Protein AF-A0A9D2FTB9-F1 (afdb_monomer_lite)

Foldseek 3Di:
DDPVVVVVVVVVVVVVVVVVVVVVVVVVVVVLLVQLVCCCVVVVDDSVRSCVVVVPDPVPSVVSVVVVVVD

Organism: NCBI:txid2838498

pLDDT: mean 95.34, std 5.9, range [61.56, 98.38]

Secondary structure (DSSP, 8-state):
--HHHHHHHHHHHHHHHHHHHHHHHHHHHHHHHHHHHHHHHHH---HHHHHHHTT--HHHHHHHHHHHTT-

Sequence (71 aa):
MNTTLESEVTLMCNLSKGVREEGIQQGRREMLMESIVNLMGAMKLTGEQAMAALGIPEADREWYAKELDKK

Structure (mmCIF, N/CA/C/O backbone):
data_AF-A0A9D2FTB9-F1
#
_entry.id   AF-A0A9D2FTB9-F1
#
loop_
_atom_site.group_PDB
_atom_site.id
_atom_site.type_symbol
_atom_site.label_atom_id
_atom_site.label_alt_id
_atom_site.label_comp_id
_atom_site.label_asym_id
_atom_site.label_entity_id
_atom_site.label_seq_id
_atom_site.pdbx_PDB_ins_code
_atom_site.Cartn_x
_atom_site.Cartn_y
_atom_site.Cartn_z
_atom_site.occupancy
_atom_site.B_iso_or_equiv
_at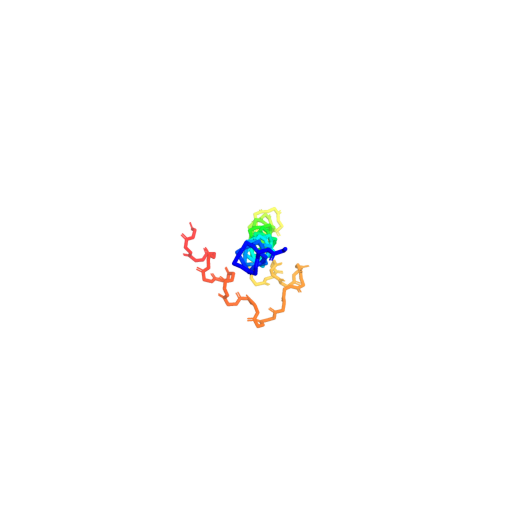om_site.auth_seq_id
_atom_site.auth_comp_id
_atom_site.auth_asym_id
_atom_site.auth_atom_id
_atom_site.pdbx_PDB_model_num
ATOM 1 N N . MET A 1 1 ? 24.078 0.247 -36.969 1.00 61.56 1 MET A N 1
ATOM 2 C CA . MET A 1 1 ? 23.278 0.056 -35.740 1.00 61.56 1 MET A CA 1
ATOM 3 C C . MET A 1 1 ? 24.219 -0.472 -34.667 1.00 61.56 1 MET A C 1
ATOM 5 O O . MET A 1 1 ? 24.994 -1.362 -34.994 1.00 61.56 1 MET A O 1
ATOM 9 N N . ASN A 1 2 ? 24.260 0.129 -33.473 1.00 84.88 2 ASN A N 1
ATOM 10 C CA . ASN A 1 2 ? 25.183 -0.270 -32.400 1.00 84.88 2 ASN A CA 1
ATOM 11 C C . ASN A 1 2 ? 24.420 -1.105 -31.359 1.00 84.88 2 ASN A C 1
ATOM 13 O O . ASN A 1 2 ? 23.616 -0.556 -30.609 1.00 84.88 2 ASN A O 1
ATOM 17 N N . THR A 1 3 ? 24.688 -2.410 -31.318 1.00 90.19 3 THR A N 1
ATOM 18 C CA . THR A 1 3 ? 23.997 -3.391 -30.463 1.00 90.19 3 THR A CA 1
ATOM 19 C C . THR A 1 3 ? 24.119 -3.087 -28.967 1.00 90.19 3 THR A C 1
ATOM 21 O O . THR A 1 3 ? 23.231 -3.437 -28.189 1.00 90.19 3 THR A O 1
ATOM 24 N N . THR A 1 4 ? 25.197 -2.415 -28.546 1.00 93.25 4 THR A N 1
ATOM 25 C CA . THR A 1 4 ? 25.401 -2.012 -27.146 1.00 93.25 4 THR A CA 1
ATOM 26 C C . THR A 1 4 ? 24.394 -0.946 -26.730 1.00 93.25 4 THR A C 1
ATOM 28 O O . THR A 1 4 ? 23.716 -1.108 -25.719 1.00 93.25 4 THR A O 1
ATOM 31 N N . LEU A 1 5 ? 24.224 0.097 -27.549 1.00 94.19 5 LEU A N 1
ATOM 32 C CA . LEU A 1 5 ? 23.284 1.181 -27.257 1.00 94.19 5 LEU A CA 1
ATOM 33 C C . LEU A 1 5 ? 21.837 0.669 -27.208 1.00 94.19 5 LEU A C 1
ATOM 35 O O . LEU A 1 5 ? 21.070 1.050 -26.330 1.00 94.19 5 LEU A O 1
ATOM 39 N N . GLU A 1 6 ? 21.466 -0.232 -28.117 1.00 94.44 6 GLU A N 1
ATOM 40 C CA . GLU A 1 6 ? 20.126 -0.837 -28.134 1.00 94.44 6 GLU A CA 1
ATOM 41 C C . GLU A 1 6 ? 19.836 -1.659 -26.873 1.00 94.44 6 GLU A C 1
ATOM 43 O O . GLU A 1 6 ? 18.723 -1.621 -26.338 1.00 94.44 6 GLU A O 1
ATOM 48 N N . SER A 1 7 ? 20.849 -2.364 -26.366 1.00 95.31 7 SER A N 1
ATOM 49 C CA . SER A 1 7 ? 20.740 -3.158 -25.139 1.00 95.31 7 SER A CA 1
ATOM 50 C C . SER A 1 7 ? 20.552 -2.267 -23.908 1.00 95.31 7 SER A C 1
ATOM 52 O O . SER A 1 7 ? 19.675 -2.528 -23.083 1.00 95.31 7 SER A O 1
ATOM 54 N N . GLU A 1 8 ? 21.315 -1.177 -23.803 1.00 95.75 8 GLU A N 1
ATOM 55 C CA . GLU A 1 8 ? 21.204 -0.216 -22.699 1.00 95.75 8 GLU A CA 1
ATOM 56 C C . GLU A 1 8 ? 19.856 0.516 -22.699 1.00 95.75 8 GLU A C 1
ATOM 58 O O . GLU A 1 8 ? 19.209 0.622 -21.655 1.00 95.75 8 GLU A O 1
ATOM 63 N N . VAL A 1 9 ? 19.378 0.956 -23.869 1.00 95.06 9 VAL A N 1
ATOM 64 C CA . VAL A 1 9 ? 18.056 1.594 -23.999 1.00 95.06 9 VAL A CA 1
ATOM 65 C C . VAL A 1 9 ? 16.945 0.626 -23.592 1.00 95.06 9 VAL A C 1
ATOM 67 O O . VAL A 1 9 ? 16.023 1.008 -22.870 1.00 95.06 9 VAL A O 1
ATOM 70 N N . THR A 1 10 ? 17.051 -0.647 -23.979 1.00 96.12 10 THR A N 1
ATOM 71 C CA . THR A 1 10 ? 16.086 -1.678 -23.572 1.00 96.12 10 THR A CA 1
ATOM 72 C C . THR A 1 10 ? 16.075 -1.867 -22.053 1.00 96.12 10 THR A C 1
ATOM 74 O O . THR A 1 10 ? 15.000 -1.916 -21.446 1.00 96.12 10 THR A O 1
ATOM 77 N N . LEU A 1 11 ? 17.252 -1.9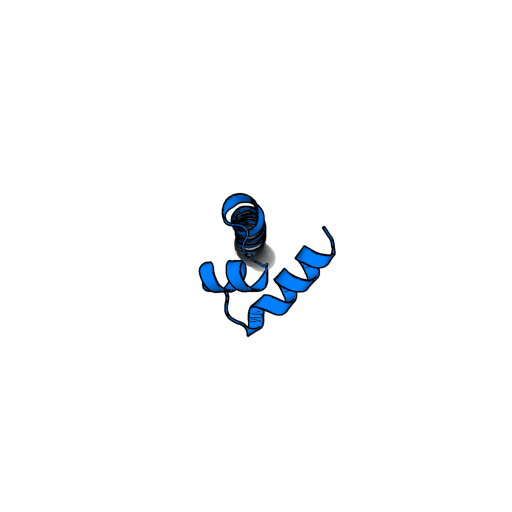14 -21.420 1.00 96.50 11 LEU A N 1
ATOM 78 C CA . LEU A 1 11 ? 17.373 -2.002 -19.964 1.00 96.50 11 LEU A CA 1
ATOM 79 C C . LEU A 1 11 ? 16.723 -0.794 -19.273 1.00 96.50 11 LEU A C 1
ATOM 81 O O . LEU A 1 11 ? 15.933 -0.972 -18.346 1.00 96.50 11 LEU A O 1
ATOM 85 N N . MET A 1 12 ? 16.988 0.421 -19.758 1.00 96.50 12 MET A N 1
ATOM 86 C CA . MET A 1 12 ? 16.391 1.649 -19.225 1.00 96.50 12 MET A CA 1
ATOM 87 C C . MET A 1 12 ? 14.865 1.667 -19.358 1.00 96.50 12 MET A C 1
ATOM 89 O O . MET A 1 12 ? 14.167 2.075 -18.426 1.00 96.50 12 MET A O 1
ATOM 93 N N . CYS A 1 13 ? 14.322 1.205 -20.487 1.00 95.94 13 CYS A N 1
ATOM 94 C CA . CYS A 1 13 ? 12.877 1.103 -20.674 1.00 95.94 13 CYS A CA 1
ATOM 95 C C . CYS A 1 13 ? 12.243 0.106 -19.699 1.00 95.94 13 CYS A C 1
ATOM 97 O O . CYS A 1 13 ? 11.189 0.399 -19.135 1.00 95.94 13 CYS A O 1
ATOM 99 N N . ASN A 1 14 ? 12.877 -1.046 -19.476 1.00 97.56 14 ASN A N 1
ATOM 100 C CA . ASN A 1 14 ? 12.381 -2.045 -18.530 1.00 97.56 14 ASN A CA 1
ATOM 101 C C . ASN A 1 14 ? 12.444 -1.533 -17.088 1.00 97.56 14 ASN A C 1
ATOM 103 O O . ASN A 1 14 ? 11.463 -1.666 -16.359 1.00 97.56 14 ASN A O 1
ATOM 107 N N . LEU A 1 15 ? 13.535 -0.860 -16.712 1.00 97.25 15 LEU A N 1
ATOM 108 C CA . LEU A 1 15 ? 13.648 -0.203 -15.411 1.00 97.25 15 LEU A CA 1
ATOM 109 C C . LEU A 1 15 ? 12.551 0.853 -15.225 1.00 97.25 15 LEU A C 1
ATOM 111 O O . LEU A 1 15 ? 11.864 0.859 -14.210 1.00 97.25 15 LEU A O 1
ATOM 115 N N . SER A 1 16 ? 12.332 1.708 -16.227 1.00 97.62 16 SER A N 1
ATOM 116 C CA . SER A 1 16 ? 11.309 2.762 -16.166 1.00 97.62 16 SER A CA 1
ATOM 117 C C . SER A 1 16 ? 9.891 2.200 -16.021 1.00 97.62 16 SER A C 1
ATOM 119 O O . SER A 1 16 ? 9.050 2.808 -15.358 1.00 97.62 16 SER A O 1
ATOM 121 N N . LYS A 1 17 ? 9.608 1.046 -16.641 1.00 97.94 17 LYS A N 1
ATOM 122 C CA . LYS A 1 17 ? 8.340 0.325 -16.461 1.00 97.94 17 LYS A CA 1
ATOM 123 C C . LYS A 1 17 ? 8.210 -0.212 -15.038 1.00 97.94 17 LYS A C 1
ATOM 125 O O . LYS A 1 17 ? 7.202 0.078 -14.405 1.00 97.94 17 LYS A O 1
ATOM 130 N N . GLY A 1 18 ? 9.242 -0.891 -14.531 1.00 97.94 18 GLY A N 1
ATOM 131 C CA . GLY A 1 18 ? 9.257 -1.423 -13.165 1.00 97.94 18 GLY A CA 1
ATOM 132 C C . GLY A 1 18 ? 9.029 -0.334 -12.117 1.00 97.94 18 GLY A C 1
ATOM 133 O O . GLY A 1 18 ? 8.103 -0.436 -11.322 1.00 97.94 18 GLY A O 1
ATOM 134 N N . VAL A 1 19 ? 9.767 0.778 -12.201 1.00 98.25 19 VAL A N 1
ATOM 135 C CA . VAL A 1 19 ? 9.604 1.928 -11.291 1.00 98.25 19 VAL A CA 1
ATOM 136 C C . VAL A 1 19 ? 8.181 2.491 -11.333 1.00 98.25 19 VAL A C 1
ATOM 138 O O . VAL A 1 19 ? 7.604 2.817 -10.297 1.00 98.25 19 VAL A O 1
ATOM 141 N N . ARG A 1 20 ? 7.586 2.610 -12.527 1.00 98.19 20 ARG A N 1
ATOM 142 C CA . ARG A 1 20 ? 6.208 3.100 -12.668 1.00 98.19 20 ARG A CA 1
ATOM 143 C C . ARG A 1 20 ? 5.204 2.141 -12.033 1.00 98.19 20 ARG A C 1
ATOM 145 O O . ARG A 1 20 ? 4.284 2.593 -11.358 1.00 98.19 20 ARG A O 1
ATOM 152 N N . GLU A 1 21 ? 5.348 0.845 -12.283 1.00 98.38 21 GLU A N 1
ATOM 153 C CA . GLU A 1 21 ? 4.456 -0.184 -11.749 1.00 98.38 21 GLU A CA 1
ATOM 154 C C . GLU A 1 21 ? 4.545 -0.246 -10.221 1.00 98.38 21 G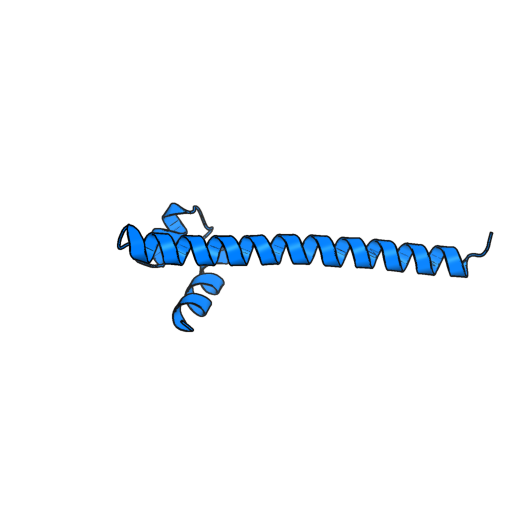LU A C 1
ATOM 156 O O . GLU A 1 21 ? 3.511 -0.184 -9.555 1.00 98.38 21 GLU A O 1
ATOM 161 N N . GLU A 1 22 ? 5.757 -0.258 -9.663 1.00 97.75 22 GLU A N 1
ATOM 162 C CA . GLU A 1 22 ? 5.994 -0.211 -8.216 1.00 97.75 22 GLU A CA 1
ATOM 163 C C . GLU A 1 22 ? 5.396 1.048 -7.583 1.00 97.75 22 GLU A C 1
ATOM 165 O O . GLU A 1 22 ? 4.669 0.948 -6.595 1.00 97.75 22 GLU A O 1
ATOM 170 N N . GLY A 1 23 ? 5.608 2.219 -8.192 1.00 98.31 23 GLY A N 1
ATOM 171 C CA . GLY A 1 23 ? 5.037 3.476 -7.710 1.00 98.31 23 GLY A CA 1
ATOM 172 C C . GLY A 1 23 ? 3.505 3.473 -7.691 1.00 98.31 23 GLY A C 1
ATOM 173 O O . GLY A 1 23 ? 2.895 3.939 -6.729 1.00 98.31 23 GLY A O 1
ATOM 174 N N . ILE A 1 24 ? 2.857 2.893 -8.710 1.00 98.06 24 ILE A N 1
ATOM 175 C CA . ILE A 1 24 ? 1.393 2.736 -8.735 1.00 98.06 24 ILE A CA 1
ATOM 176 C C . ILE A 1 24 ? 0.924 1.798 -7.616 1.00 98.06 24 ILE A C 1
ATOM 178 O O . ILE A 1 24 ? -0.086 2.080 -6.968 1.00 98.06 24 ILE A O 1
ATOM 182 N N . GLN A 1 25 ? 1.629 0.689 -7.382 1.00 96.69 25 GLN A N 1
ATOM 183 C CA . GLN A 1 25 ? 1.275 -0.247 -6.311 1.00 96.69 25 GLN A CA 1
ATOM 184 C C . GLN A 1 25 ? 1.457 0.376 -4.927 1.00 96.69 25 GLN A C 1
ATOM 186 O O . GLN A 1 25 ? 0.581 0.234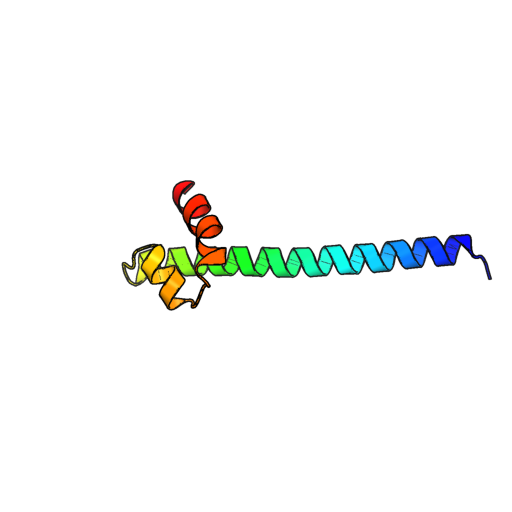 -4.072 1.00 96.69 25 GLN A O 1
ATOM 191 N N . GLN A 1 26 ? 2.549 1.112 -4.719 1.00 96.44 26 GLN A N 1
ATOM 192 C CA . GLN A 1 26 ? 2.802 1.834 -3.479 1.00 96.44 26 GLN A CA 1
ATOM 193 C C . GLN A 1 26 ? 1.716 2.885 -3.223 1.00 96.44 26 GLN A C 1
ATOM 195 O O . GLN A 1 26 ? 1.088 2.855 -2.167 1.00 96.44 26 GLN A O 1
ATOM 200 N N . GLY A 1 27 ? 1.402 3.728 -4.212 1.00 97.50 27 GLY A N 1
ATOM 201 C CA . GLY A 1 27 ? 0.362 4.750 -4.069 1.00 97.50 27 GLY A CA 1
ATOM 202 C C . GLY A 1 27 ? -1.024 4.164 -3.774 1.00 97.50 27 GLY A C 1
ATOM 203 O O . GLY A 1 27 ? -1.783 4.725 -2.986 1.00 97.50 27 GLY A O 1
ATOM 204 N N . ARG A 1 28 ? -1.360 2.993 -4.339 1.00 96.31 28 ARG A N 1
ATOM 205 C CA . ARG A 1 28 ? -2.603 2.279 -3.993 1.00 96.31 28 ARG A CA 1
ATOM 206 C C . ARG A 1 28 ? -2.619 1.811 -2.539 1.00 96.31 28 ARG A C 1
ATOM 208 O O . ARG A 1 28 ? -3.649 1.951 -1.885 1.00 96.31 28 ARG A O 1
ATOM 215 N N . ARG A 1 29 ? -1.507 1.270 -2.029 1.00 95.31 29 ARG A N 1
ATOM 216 C CA . ARG A 1 29 ? -1.402 0.837 -0.624 1.00 95.31 29 ARG A CA 1
ATOM 217 C C . ARG A 1 29 ? -1.504 2.015 0.340 1.00 95.31 29 ARG A C 1
ATOM 219 O O . ARG A 1 29 ? -2.231 1.922 1.324 1.00 95.31 29 ARG A O 1
ATOM 226 N N . GLU A 1 30 ? -0.829 3.120 0.037 1.00 96.00 30 GLU A N 1
ATOM 227 C CA . GLU A 1 30 ? -0.886 4.353 0.833 1.00 96.00 30 GLU A CA 1
ATOM 228 C C . GLU A 1 30 ? -2.312 4.922 0.874 1.00 96.00 30 GLU A C 1
ATOM 230 O O . GLU A 1 30 ? -2.851 5.147 1.957 1.00 96.00 30 GLU A O 1
ATOM 235 N N . MET A 1 31 ? -2.980 5.026 -0.281 1.00 97.56 31 MET A N 1
ATOM 236 C CA . MET A 1 31 ? -4.381 5.459 -0.365 1.00 97.56 31 MET A CA 1
ATOM 237 C C . MET A 1 31 ? -5.319 4.561 0.455 1.00 97.56 31 MET A C 1
ATOM 239 O O . MET A 1 31 ? -6.205 5.057 1.157 1.00 97.56 31 MET A O 1
ATOM 243 N N . LEU A 1 32 ? -5.159 3.236 0.360 1.00 97.25 32 LEU A N 1
ATOM 244 C CA . LEU A 1 32 ? -5.977 2.298 1.129 1.00 97.25 32 LEU A CA 1
ATOM 245 C C . LEU A 1 32 ? -5.736 2.466 2.629 1.00 97.25 32 LEU A C 1
ATOM 247 O O . LEU A 1 32 ? -6.702 2.503 3.385 1.00 97.25 32 LEU A O 1
ATOM 251 N N . MET A 1 33 ? -4.487 2.649 3.059 1.00 97.44 33 MET A N 1
ATOM 252 C CA . MET A 1 33 ? -4.161 2.907 4.461 1.00 97.44 33 MET A CA 1
ATOM 253 C C . MET A 1 33 ? -4.837 4.177 4.990 1.00 97.44 33 MET A C 1
ATOM 255 O O . MET A 1 33 ? -5.486 4.148 6.035 1.00 97.44 33 MET A O 1
ATOM 259 N N . GLU A 1 34 ? -4.735 5.287 4.258 1.00 97.44 34 GLU A N 1
ATOM 260 C CA . GLU A 1 34 ? -5.406 6.540 4.625 1.00 97.44 34 GLU A CA 1
ATOM 261 C C . GLU A 1 34 ? -6.926 6.371 4.694 1.00 97.44 34 GLU A C 1
ATOM 263 O O . GLU A 1 34 ? -7.573 6.854 5.625 1.00 97.44 34 GLU A O 1
ATOM 268 N N . SER A 1 35 ? -7.498 5.628 3.746 1.00 98.19 35 SER A N 1
ATOM 269 C CA . SER A 1 35 ? -8.930 5.327 3.720 1.00 98.19 35 SER A CA 1
ATOM 270 C C . SER A 1 35 ? -9.359 4.499 4.935 1.00 98.19 35 SER A C 1
ATOM 272 O O . SER A 1 35 ? -10.385 4.805 5.540 1.00 98.19 35 SER A O 1
ATOM 274 N N . ILE A 1 36 ? -8.565 3.498 5.338 1.00 98.31 36 ILE A N 1
ATOM 275 C CA . ILE A 1 36 ? -8.822 2.688 6.538 1.00 98.31 36 ILE A CA 1
ATOM 276 C C . ILE A 1 36 ? -8.854 3.584 7.780 1.00 98.31 36 ILE A C 1
ATOM 278 O O . ILE A 1 36 ? -9.833 3.565 8.527 1.00 98.31 36 ILE A O 1
ATOM 282 N N . VAL A 1 37 ? -7.827 4.417 7.972 1.00 97.56 37 VAL A N 1
ATOM 283 C CA . VAL A 1 37 ? -7.735 5.328 9.124 1.00 97.56 37 VAL A CA 1
ATOM 284 C C . VAL A 1 37 ? -8.894 6.329 9.136 1.00 97.56 37 VAL A C 1
ATOM 286 O O . VAL A 1 37 ? -9.495 6.569 10.186 1.00 97.56 37 VAL A O 1
ATOM 289 N N . ASN A 1 38 ? -9.271 6.872 7.976 1.00 97.88 38 ASN A N 1
ATOM 290 C CA . ASN A 1 38 ? -10.406 7.786 7.861 1.00 97.88 38 ASN A CA 1
ATOM 291 C C . ASN A 1 38 ? -11.730 7.114 8.236 1.00 97.88 38 ASN A C 1
ATOM 293 O O . ASN A 1 38 ? -12.525 7.704 8.969 1.00 97.88 38 ASN A O 1
ATOM 297 N N . LEU A 1 39 ? -11.965 5.877 7.791 1.00 98.06 39 LEU A N 1
ATOM 298 C CA . LEU A 1 39 ? -13.157 5.116 8.167 1.00 98.06 39 LEU A CA 1
ATOM 299 C C . LEU A 1 39 ? -13.189 4.815 9.671 1.00 98.06 39 LEU A C 1
ATOM 301 O O . LEU A 1 39 ? -14.232 4.984 10.309 1.00 98.06 39 LEU A O 1
ATOM 305 N N . MET A 1 40 ? -12.052 4.449 10.265 1.00 97.38 40 MET A N 1
ATOM 306 C CA . MET A 1 40 ? -11.943 4.258 11.715 1.00 97.38 40 MET A CA 1
ATOM 307 C C . MET A 1 40 ? -12.258 5.554 12.480 1.00 97.38 40 MET A C 1
ATOM 309 O O . MET A 1 40 ? -12.989 5.543 13.469 1.00 97.38 40 MET A O 1
ATOM 313 N N . GLY A 1 41 ? -11.763 6.699 12.006 1.00 97.38 41 GLY A N 1
ATOM 314 C CA . GLY A 1 41 ? -11.975 7.996 12.650 1.00 97.38 41 GLY A CA 1
ATOM 315 C C . GLY A 1 41 ? -13.402 8.536 12.510 1.00 97.38 41 GLY A C 1
ATOM 316 O O . GLY A 1 41 ? -14.022 8.909 13.514 1.00 97.38 41 GLY A O 1
ATOM 317 N N . ALA A 1 42 ? -13.914 8.580 11.277 1.00 97.75 42 ALA A N 1
ATOM 318 C CA . ALA A 1 42 ? -15.182 9.217 10.921 1.00 97.75 42 ALA A CA 1
ATOM 319 C C . ALA A 1 42 ? -16.396 8.326 11.201 1.00 97.75 42 ALA A C 1
ATOM 321 O O . ALA A 1 42 ? -17.420 8.817 11.670 1.00 97.75 42 ALA A O 1
ATOM 322 N N . MET A 1 43 ? -16.276 7.021 10.947 1.00 96.44 43 MET A N 1
ATOM 323 C CA . MET A 1 43 ? -17.371 6.058 11.106 1.00 96.44 43 MET A CA 1
ATOM 324 C C . MET A 1 43 ? -17.212 5.164 12.340 1.00 96.44 43 MET A C 1
ATOM 326 O O . MET A 1 43 ? -18.068 4.319 12.585 1.00 96.44 43 MET A O 1
ATOM 330 N N . LYS A 1 44 ? -16.148 5.358 13.136 1.00 95.88 44 LYS A N 1
ATOM 331 C CA . LYS A 1 44 ? -15.865 4.585 14.361 1.00 95.88 44 LYS A CA 1
ATOM 332 C C . LYS A 1 44 ? -15.761 3.075 14.121 1.00 95.88 44 LYS A C 1
ATOM 334 O O . LYS A 1 44 ? -16.051 2.287 15.017 1.00 95.88 44 LYS A O 1
ATOM 339 N N . LEU A 1 45 ? -15.344 2.682 12.918 1.00 97.69 45 LEU A N 1
ATOM 340 C CA . LEU A 1 45 ? -15.097 1.284 12.574 1.00 97.69 45 LEU A CA 1
ATOM 341 C C . LEU A 1 45 ? -13.807 0.780 13.231 1.00 97.69 45 LEU A C 1
ATOM 343 O O . LEU A 1 45 ? -12.871 1.549 13.456 1.00 97.69 45 LEU A O 1
ATOM 347 N N . THR A 1 46 ? -13.726 -0.524 13.488 1.00 97.19 46 THR A N 1
ATOM 348 C CA . THR A 1 46 ? -12.436 -1.179 13.752 1.00 97.19 46 THR A CA 1
ATOM 349 C C . THR A 1 46 ? -11.601 -1.245 12.468 1.00 97.19 46 THR A C 1
ATOM 351 O O . THR A 1 46 ? -12.141 -1.135 11.364 1.00 97.19 46 THR A O 1
ATOM 354 N N . GLY A 1 47 ? -10.286 -1.466 12.583 1.00 96.62 47 GLY A N 1
ATOM 355 C CA . GLY A 1 47 ? -9.422 -1.649 11.407 1.00 96.62 47 GLY A CA 1
ATOM 356 C C . GLY A 1 47 ? -9.898 -2.794 10.506 1.00 96.62 47 GLY A C 1
ATOM 357 O O . GLY A 1 47 ? -9.959 -2.646 9.289 1.00 96.62 47 GLY A O 1
ATOM 358 N N . GLU A 1 48 ? -10.338 -3.904 11.101 1.00 96.69 48 GLU A N 1
ATOM 359 C CA . GLU A 1 48 ? -10.912 -5.040 10.373 1.00 96.69 48 GLU A CA 1
ATOM 360 C C . GLU A 1 48 ? -12.203 -4.673 9.630 1.00 96.69 48 GLU A C 1
ATOM 362 O O . GLU A 1 48 ? -12.344 -4.976 8.444 1.00 96.69 48 GLU A O 1
ATOM 367 N N . GLN A 1 49 ? -13.120 -3.960 10.291 1.00 97.88 49 GLN A N 1
ATOM 368 C CA . GLN A 1 49 ? -14.362 -3.496 9.672 1.00 97.88 49 GLN A CA 1
ATOM 369 C C . GLN A 1 49 ? -14.098 -2.509 8.532 1.00 97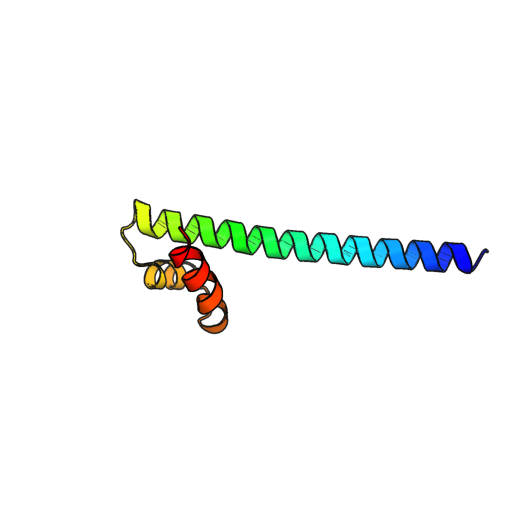.88 49 GLN A C 1
ATOM 371 O O . GLN A 1 49 ? -14.745 -2.594 7.490 1.00 97.88 49 GLN A O 1
ATOM 376 N N . ALA A 1 50 ? -13.140 -1.596 8.698 1.00 98.31 50 ALA A N 1
ATOM 377 C CA . ALA A 1 50 ? -12.752 -0.649 7.660 1.00 98.31 50 ALA A CA 1
ATOM 378 C C . ALA A 1 50 ? -12.131 -1.359 6.442 1.00 98.31 50 ALA A C 1
ATOM 380 O O . ALA A 1 50 ? -12.505 -1.068 5.307 1.00 98.31 50 ALA A O 1
ATOM 381 N N . MET A 1 51 ? -11.250 -2.343 6.657 1.00 97.81 51 MET A N 1
ATOM 382 C CA . MET A 1 51 ? -10.690 -3.164 5.575 1.00 97.81 51 MET A CA 1
ATOM 383 C C . MET A 1 51 ? -11.762 -3.979 4.845 1.00 97.81 51 MET A C 1
ATOM 385 O O . MET A 1 51 ? -11.739 -4.069 3.617 1.00 97.81 51 MET A O 1
ATOM 389 N N . ALA A 1 52 ? -12.725 -4.542 5.579 1.00 97.94 52 ALA A N 1
ATOM 390 C CA . ALA A 1 52 ? -13.862 -5.240 4.990 1.00 97.94 52 ALA A CA 1
ATOM 391 C C . ALA A 1 52 ? -14.757 -4.290 4.174 1.00 97.94 52 ALA A C 1
ATOM 393 O O . ALA A 1 52 ? -15.146 -4.634 3.059 1.00 97.94 52 ALA A O 1
ATOM 394 N N . ALA A 1 53 ? -15.027 -3.081 4.678 1.00 97.81 53 ALA A N 1
ATOM 395 C CA . ALA A 1 53 ? -15.814 -2.063 3.980 1.00 97.81 53 ALA A CA 1
ATOM 396 C C . ALA A 1 53 ? -15.151 -1.583 2.676 1.00 97.81 53 ALA A C 1
ATOM 398 O O . ALA A 1 53 ? -15.846 -1.297 1.704 1.00 97.81 53 ALA A O 1
ATOM 399 N N . LEU A 1 54 ? -13.816 -1.541 2.633 1.00 97.25 54 LEU A N 1
ATOM 400 C CA . LEU A 1 54 ? -13.037 -1.227 1.428 1.00 97.25 54 LEU A CA 1
ATOM 401 C C . LEU A 1 54 ? -12.864 -2.424 0.479 1.00 97.25 54 LEU A C 1
ATOM 403 O O . LEU A 1 54 ? -12.254 -2.278 -0.579 1.00 97.25 54 LEU A O 1
ATOM 407 N N . GLY A 1 55 ? -13.379 -3.603 0.837 1.00 97.50 55 GLY A N 1
ATOM 408 C CA . GLY A 1 55 ? -13.271 -4.808 0.017 1.00 97.50 55 GLY A CA 1
ATOM 409 C C . GLY A 1 55 ? -11.854 -5.380 -0.065 1.00 97.50 55 GLY A C 1
ATOM 410 O O . GLY A 1 55 ? -11.531 -6.054 -1.040 1.00 97.50 55 GLY A O 1
ATOM 411 N N . ILE A 1 56 ? -11.000 -5.124 0.933 1.00 96.81 56 ILE A N 1
ATOM 412 C CA . ILE A 1 56 ? -9.631 -5.654 0.960 1.00 96.81 56 ILE A CA 1
ATOM 413 C C . ILE A 1 56 ? -9.685 -7.173 1.217 1.00 96.81 56 ILE A C 1
ATOM 415 O O . ILE A 1 56 ? -10.259 -7.590 2.239 1.00 96.81 56 ILE A O 1
ATOM 419 N N . PRO A 1 57 ? -9.098 -8.005 0.329 1.00 96.19 57 PRO A N 1
ATOM 420 C CA . PRO A 1 57 ? -9.036 -9.453 0.510 1.00 96.19 57 PRO A CA 1
ATOM 421 C C . PRO A 1 57 ? -8.304 -9.830 1.797 1.00 96.19 57 PRO A C 1
ATOM 423 O O . PRO A 1 57 ? -7.312 -9.199 2.146 1.00 96.19 57 PRO A O 1
ATOM 426 N N . GLU A 1 58 ? -8.744 -10.888 2.482 1.00 94.44 58 GLU A N 1
ATOM 427 C CA . GLU A 1 58 ? -8.128 -11.325 3.748 1.00 94.44 58 GLU A CA 1
ATOM 428 C C . GLU A 1 58 ? -6.626 -11.599 3.629 1.00 94.44 58 GLU A C 1
ATOM 430 O O . GLU A 1 58 ? -5.874 -11.236 4.530 1.00 94.44 58 GLU A O 1
ATOM 435 N N . ALA A 1 59 ? -6.187 -12.140 2.488 1.00 95.19 59 ALA A N 1
ATOM 436 C CA . ALA A 1 59 ? -4.778 -12.403 2.199 1.00 95.19 59 ALA A CA 1
ATOM 437 C C . ALA A 1 59 ? -3.891 -11.144 2.263 1.00 95.19 59 ALA A C 1
ATOM 439 O O . ALA A 1 59 ? -2.708 -11.249 2.575 1.00 95.19 59 ALA A O 1
ATOM 440 N N . ASP A 1 60 ? -4.462 -9.961 2.019 1.00 93.69 60 ASP A N 1
ATOM 441 C CA . ASP A 1 60 ? -3.729 -8.694 2.022 1.00 93.69 60 ASP A CA 1
ATOM 442 C C . ASP A 1 60 ? -3.867 -7.932 3.351 1.00 93.69 60 ASP A C 1
ATOM 444 O O . ASP A 1 60 ? -3.113 -6.989 3.607 1.00 93.69 60 ASP A O 1
ATOM 448 N N . ARG A 1 61 ? -4.809 -8.323 4.226 1.00 95.94 61 ARG A N 1
ATOM 449 C CA . ARG A 1 61 ? -5.135 -7.582 5.462 1.00 95.94 61 ARG A CA 1
ATOM 450 C C . ARG A 1 61 ? -4.017 -7.593 6.494 1.00 95.94 61 ARG A C 1
ATOM 452 O O . ARG A 1 61 ? -3.894 -6.632 7.247 1.00 95.94 61 ARG A O 1
ATOM 459 N N . GLU A 1 62 ? -3.195 -8.641 6.523 1.00 95.94 62 GLU A N 1
ATOM 460 C CA . GLU A 1 62 ? -2.106 -8.765 7.500 1.00 95.94 62 GLU A CA 1
ATOM 461 C C . GLU A 1 62 ? -1.131 -7.581 7.418 1.00 95.94 62 GLU A C 1
ATOM 463 O O . GLU A 1 62 ? -0.689 -7.064 8.445 1.00 95.94 62 GLU A O 1
ATOM 468 N N . TRP A 1 63 ? -0.828 -7.113 6.203 1.00 93.94 63 TRP A N 1
ATOM 469 C CA . TRP A 1 63 ? 0.065 -5.973 6.012 1.00 93.94 63 TRP A CA 1
ATOM 470 C C . TRP A 1 63 ? -0.539 -4.685 6.581 1.00 93.94 63 TRP A C 1
ATOM 472 O O . TRP A 1 63 ? 0.125 -3.975 7.334 1.00 93.94 63 TRP A O 1
ATOM 482 N N . TYR A 1 64 ? -1.813 -4.414 6.282 1.00 96.50 64 TYR A N 1
ATOM 483 C CA . TYR A 1 64 ? -2.499 -3.220 6.777 1.00 96.50 64 TYR A CA 1
ATOM 484 C C . TYR A 1 64 ? -2.667 -3.246 8.300 1.00 96.50 64 TYR A C 1
ATOM 486 O O . TYR A 1 64 ? -2.449 -2.225 8.941 1.00 96.50 64 TYR A O 1
ATOM 494 N N . ALA A 1 65 ? -2.988 -4.402 8.888 1.00 96.25 65 ALA A N 1
ATOM 495 C CA . ALA A 1 65 ? -3.080 -4.555 10.339 1.00 96.25 65 ALA A CA 1
ATOM 496 C C . ALA A 1 65 ? -1.746 -4.222 11.029 1.00 96.25 65 ALA A C 1
ATOM 498 O O . ALA A 1 65 ? -1.708 -3.390 11.930 1.00 96.25 65 ALA A O 1
ATOM 499 N N . LYS A 1 66 ? -0.635 -4.783 10.531 1.00 95.88 66 LYS A N 1
ATOM 500 C CA . LYS A 1 66 ? 0.711 -4.503 11.058 1.00 95.88 66 LYS A CA 1
ATOM 501 C C . LYS A 1 66 ? 1.103 -3.033 10.959 1.00 95.88 66 LYS A C 1
ATOM 503 O O . LYS A 1 66 ? 1.810 -2.536 11.827 1.00 95.88 66 LYS A O 1
ATOM 508 N N . GLU A 1 67 ? 0.720 -2.354 9.885 1.00 94.50 67 GLU A N 1
ATOM 509 C CA . GLU A 1 67 ? 1.015 -0.929 9.723 1.00 94.50 67 GLU A CA 1
ATOM 510 C C . GLU A 1 67 ? 0.116 -0.030 10.581 1.00 94.50 67 GLU A C 1
ATOM 512 O O . GLU A 1 67 ? 0.573 1.017 11.036 1.00 94.50 67 GLU A O 1
ATOM 517 N N . LEU A 1 68 ? -1.130 -0.432 10.852 1.00 94.81 68 LEU A N 1
ATOM 518 C CA . LEU A 1 68 ? -1.990 0.273 11.807 1.00 94.81 68 LEU A CA 1
ATOM 519 C C . LEU A 1 68 ? -1.418 0.218 13.225 1.00 94.81 68 LEU A C 1
ATOM 521 O O . LEU A 1 68 ? -1.427 1.236 13.904 1.00 94.81 68 LEU A O 1
ATOM 525 N N . ASP A 1 69 ? -0.861 -0.922 13.636 1.00 92.56 69 ASP A N 1
ATOM 526 C CA . ASP A 1 69 ? -0.270 -1.098 14.972 1.00 92.56 69 ASP A CA 1
ATOM 527 C C . ASP A 1 69 ? 0.995 -0.247 15.204 1.00 92.56 69 ASP A C 1
ATOM 529 O O . ASP A 1 69 ? 1.448 -0.091 16.338 1.00 92.56 69 ASP A O 1
ATOM 533 N N . LYS A 1 70 ? 1.597 0.294 14.137 1.00 89.25 70 LYS A N 1
ATOM 534 C CA . LYS A 1 70 ? 2.766 1.186 14.220 1.00 89.25 70 LYS A CA 1
ATOM 535 C C . LYS A 1 70 ? 2.398 2.655 14.433 1.00 89.25 70 LYS A C 1
ATOM 537 O O . LYS A 1 70 ? 3.302 3.450 14.698 1.00 89.25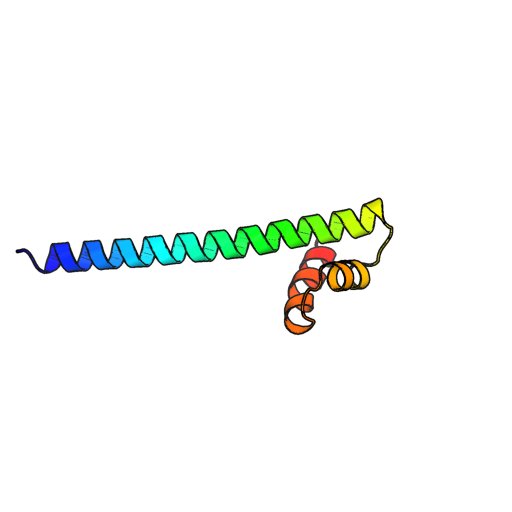 70 LYS A O 1
ATOM 542 N N . LYS A 1 71 ? 1.132 3.027 14.237 1.00 65.06 71 LYS A N 1
ATOM 543 C CA . LYS A 1 71 ? 0.628 4.397 14.400 1.00 65.06 71 LYS A CA 1
ATOM 544 C C . LYS A 1 71 ? 0.087 4.616 15.806 1.00 65.06 71 LYS A C 1
ATOM 546 O O . LYS A 1 71 ? 0.309 5.739 16.309 1.00 65.06 71 LYS A O 1
#

Radius of gyration: 18.9 Å; chains: 1; bounding box: 43×22×51 Å